Protein AF-A0A7X7RFM9-F1 (afdb_monomer_lite)

Foldseek 3Di:
DDPPPPCPVVVVVVVVVVVVVVVVCVVPPDDDDDPVNVVVVVVVVVDDD

Structure (mmCIF, N/CA/C/O backbone):
data_AF-A0A7X7RFM9-F1
#
_entry.id   AF-A0A7X7RFM9-F1
#
loop_
_atom_site.group_PDB
_atom_site.id
_atom_site.type_symbol
_atom_site.label_atom_id
_atom_site.label_alt_id
_atom_site.label_comp_id
_atom_site.label_asym_id
_atom_site.label_entity_id
_atom_site.label_seq_id
_atom_site.pdbx_PDB_ins_code
_atom_site.Cartn_x
_atom_site.Cartn_y
_atom_site.Cartn_z
_atom_site.occupancy
_atom_site.B_iso_or_equiv
_atom_site.auth_seq_id
_atom_site.auth_comp_id
_atom_site.auth_asym_id
_atom_site.auth_atom_id
_atom_site.pdbx_PDB_model_num
ATOM 1 N N . ALA A 1 1 ? -5.037 -16.503 -35.782 1.00 48.78 1 ALA A N 1
ATOM 2 C CA . ALA A 1 1 ? -3.919 -15.685 -35.259 1.00 48.78 1 ALA A CA 1
ATOM 3 C C . ALA A 1 1 ? -4.214 -15.314 -33.804 1.00 48.78 1 ALA A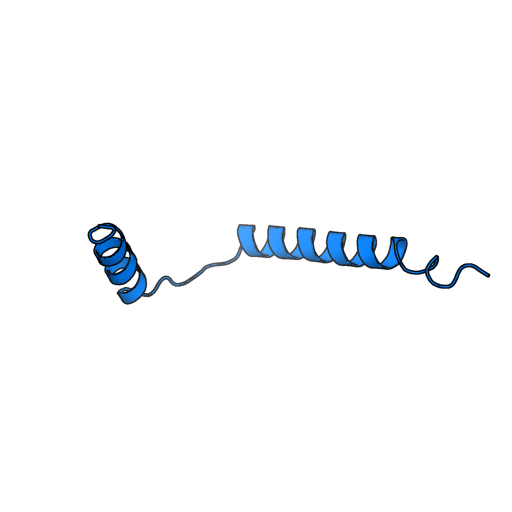 C 1
ATOM 5 O O . ALA A 1 1 ? -5.357 -14.992 -33.508 1.00 48.78 1 ALA A O 1
ATOM 6 N N . LYS A 1 2 ? -3.253 -15.452 -32.878 1.00 47.94 2 LYS A N 1
ATOM 7 C CA . LYS A 1 2 ? -3.466 -15.236 -31.429 1.00 47.94 2 LYS A CA 1
ATOM 8 C C . LYS A 1 2 ? -3.895 -13.786 -31.149 1.00 47.94 2 LYS A C 1
ATOM 10 O O . LYS A 1 2 ? -3.075 -12.885 -31.249 1.00 47.94 2 LYS A O 1
ATOM 15 N N . LEU A 1 3 ? -5.154 -13.581 -30.759 1.00 61.62 3 LEU A N 1
ATOM 16 C CA . LEU A 1 3 ? -5.744 -12.257 -30.517 1.00 61.62 3 LEU A CA 1
ATOM 17 C C . LEU A 1 3 ? -5.573 -11.696 -29.091 1.00 61.62 3 LEU A C 1
ATOM 19 O O . LEU A 1 3 ? -6.054 -10.605 -28.834 1.00 61.62 3 LEU A O 1
ATOM 23 N N . TYR A 1 4 ? -4.859 -12.350 -28.164 1.00 60.62 4 TYR A N 1
ATOM 24 C CA . TYR A 1 4 ? -4.704 -11.826 -26.786 1.00 60.62 4 TYR A CA 1
ATOM 25 C C . TYR A 1 4 ? -3.309 -12.041 -26.171 1.00 60.62 4 TYR A C 1
ATOM 27 O O . TYR A 1 4 ? -3.157 -12.167 -24.959 1.00 60.62 4 TYR A O 1
ATOM 35 N N . GLY A 1 5 ? -2.262 -12.100 -26.999 1.00 62.00 5 GLY A N 1
ATOM 36 C CA . GLY A 1 5 ? -0.901 -12.443 -26.555 1.00 62.00 5 GLY A CA 1
ATOM 37 C C . GLY A 1 5 ? -0.020 -11.282 -26.073 1.00 62.00 5 GLY A C 1
ATOM 38 O O . GLY A 1 5 ? 1.113 -11.528 -25.680 1.00 62.00 5 GLY A O 1
ATOM 39 N N . GLY A 1 6 ? -0.492 -10.032 -26.126 1.00 65.88 6 GLY A N 1
ATOM 40 C CA . GLY A 1 6 ? 0.372 -8.851 -25.957 1.00 65.88 6 GLY A CA 1
ATOM 41 C C . GLY A 1 6 ? 0.374 -8.203 -24.571 1.00 65.88 6 GLY A C 1
ATOM 42 O O . GLY A 1 6 ? 1.216 -7.354 -24.296 1.00 65.88 6 GLY A O 1
ATOM 43 N N . ASP A 1 7 ? -0.559 -8.572 -23.689 1.00 69.88 7 ASP A N 1
ATOM 44 C CA . ASP A 1 7 ? -0.903 -7.717 -22.543 1.00 69.88 7 ASP A CA 1
ATOM 45 C C . ASP A 1 7 ? -0.576 -8.321 -21.163 1.00 69.88 7 ASP A C 1
ATOM 47 O O . ASP A 1 7 ? -0.766 -7.703 -20.117 1.00 69.88 7 ASP A O 1
ATOM 51 N N . VAL A 1 8 ? -0.021 -9.535 -21.120 1.00 81.75 8 VAL A N 1
ATOM 52 C CA . VAL A 1 8 ? 0.343 -10.183 -19.846 1.00 81.75 8 VAL A CA 1
ATOM 53 C C . VAL A 1 8 ? 1.504 -9.446 -19.178 1.00 81.75 8 VAL A C 1
ATOM 55 O O . VAL A 1 8 ? 1.426 -9.107 -17.997 1.00 81.75 8 VAL A O 1
ATOM 58 N N . THR A 1 9 ? 2.548 -9.116 -19.940 1.00 84.50 9 THR A N 1
ATOM 59 C CA . THR A 1 9 ? 3.720 -8.386 -19.435 1.00 84.50 9 THR A CA 1
ATOM 60 C C . THR A 1 9 ? 3.345 -6.989 -18.939 1.00 84.50 9 THR A C 1
ATOM 62 O O . THR A 1 9 ? 3.806 -6.545 -17.884 1.00 84.50 9 THR A O 1
ATOM 65 N N . ARG A 1 10 ? 2.454 -6.290 -19.657 1.00 87.81 10 ARG A N 1
ATOM 66 C CA . ARG A 1 10 ? 1.963 -4.966 -19.251 1.00 87.81 10 ARG A CA 1
ATOM 67 C C . ARG A 1 10 ? 1.091 -5.068 -17.998 1.00 87.81 10 ARG A C 1
ATOM 69 O O . ARG A 1 10 ? 1.324 -4.309 -17.056 1.00 87.81 10 ARG A O 1
ATOM 76 N N . LYS A 1 11 ? 0.179 -6.045 -17.923 1.00 89.38 11 LYS A N 1
ATOM 77 C CA . LYS A 1 11 ? -0.619 -6.326 -16.716 1.00 89.38 11 LYS A CA 1
ATOM 78 C C . LYS A 1 11 ? 0.266 -6.610 -15.499 1.00 89.38 11 LYS A C 1
ATOM 80 O O . LYS A 1 11 ? 0.057 -6.013 -14.445 1.00 89.38 11 LYS A O 1
ATOM 85 N N . GLN A 1 12 ? 1.294 -7.446 -15.643 1.00 91.25 12 GLN A N 1
ATOM 86 C CA . GLN A 1 12 ? 2.244 -7.734 -14.562 1.00 91.25 12 GLN A CA 1
ATOM 87 C C . GLN A 1 12 ? 2.997 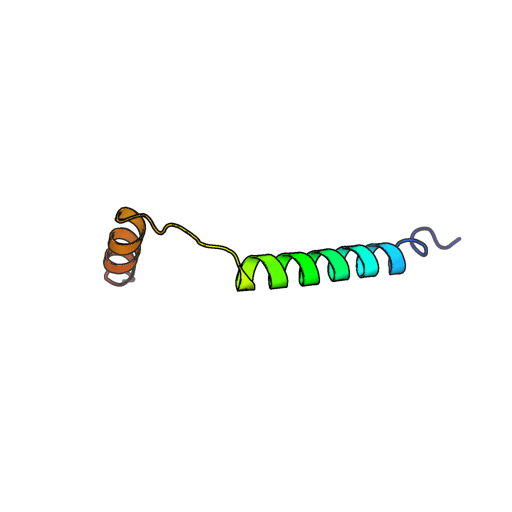-6.476 -14.105 1.00 91.25 12 GLN A C 1
ATOM 89 O O . GLN A 1 12 ? 3.100 -6.224 -12.903 1.00 91.25 12 GLN A O 1
ATOM 94 N N . LYS A 1 13 ? 3.463 -5.638 -15.042 1.00 92.56 13 LYS A N 1
ATOM 95 C CA . LYS A 1 13 ? 4.141 -4.370 -14.724 1.00 92.56 13 LYS A CA 1
ATOM 96 C C . LYS A 1 13 ? 3.235 -3.407 -13.948 1.00 92.56 13 LYS A C 1
ATOM 98 O O . LYS A 1 13 ? 3.700 -2.767 -13.006 1.00 92.56 13 LYS A O 1
ATOM 103 N N . VAL A 1 14 ? 1.954 -3.316 -14.310 1.00 94.31 14 VAL A N 1
ATOM 104 C CA . VAL A 1 14 ? 0.966 -2.486 -13.597 1.00 94.31 14 VAL A CA 1
ATOM 105 C C . VAL A 1 14 ? 0.725 -3.014 -12.185 1.00 94.31 14 VAL A C 1
ATOM 107 O O . VAL A 1 14 ? 0.814 -2.248 -11.226 1.00 94.31 14 VAL A O 1
ATOM 110 N N . LEU A 1 15 ? 0.491 -4.319 -12.036 1.00 94.50 15 LEU A N 1
ATOM 111 C CA . LEU A 1 15 ? 0.253 -4.939 -10.730 1.00 94.50 15 LEU A CA 1
ATOM 112 C C . LEU A 1 15 ? 1.460 -4.794 -9.794 1.00 94.50 15 LEU A C 1
ATOM 114 O O . LEU A 1 15 ? 1.281 -4.509 -8.610 1.00 94.50 15 LEU A O 1
ATOM 118 N N . LYS A 1 16 ? 2.686 -4.917 -10.321 1.00 95.12 16 LYS A N 1
ATOM 119 C CA . LYS A 1 16 ? 3.915 -4.700 -9.545 1.00 95.12 16 LYS A CA 1
ATOM 120 C C . LYS A 1 16 ? 3.988 -3.270 -9.000 1.00 95.12 16 LYS A C 1
ATOM 122 O O . LYS A 1 16 ? 4.152 -3.091 -7.796 1.00 95.12 16 LYS A O 1
ATOM 127 N N . LYS A 1 17 ? 3.749 -2.266 -9.853 1.00 95.94 17 LYS A N 1
ATOM 128 C CA . LYS A 1 17 ? 3.715 -0.850 -9.444 1.00 95.94 17 LYS A CA 1
ATOM 129 C C . LYS A 1 17 ? 2.625 -0.565 -8.410 1.00 95.94 17 LYS A C 1
ATOM 131 O O . LYS A 1 17 ? 2.869 0.145 -7.440 1.00 95.94 17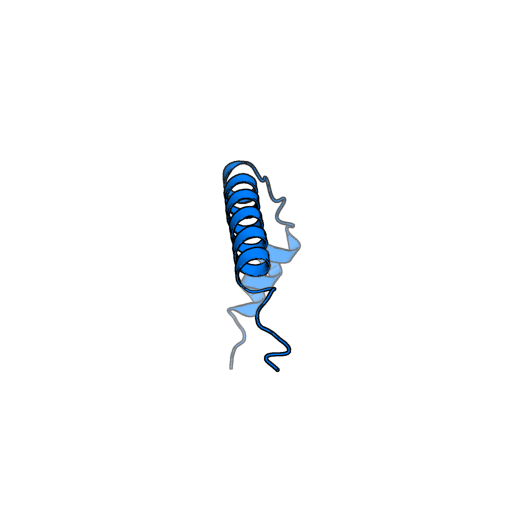 LYS A O 1
ATOM 136 N N . GLN A 1 18 ? 1.431 -1.134 -8.585 1.00 96.06 18 GLN A N 1
ATOM 137 C CA . GLN A 1 18 ? 0.342 -0.986 -7.615 1.00 96.06 18 GLN A CA 1
ATOM 138 C C . GLN A 1 18 ? 0.695 -1.609 -6.261 1.00 96.06 18 GLN A C 1
ATOM 140 O O . GLN A 1 18 ? 0.408 -1.014 -5.224 1.00 96.06 18 GLN A O 1
ATOM 145 N N . LYS A 1 19 ? 1.330 -2.788 -6.254 1.00 96.00 19 LYS A N 1
ATOM 146 C CA . LYS A 1 19 ? 1.757 -3.465 -5.023 1.00 96.00 19 LYS A CA 1
ATOM 147 C C . LYS A 1 19 ? 2.804 -2.645 -4.268 1.00 96.00 19 LYS A C 1
ATOM 149 O O . LYS A 1 19 ? 2.670 -2.466 -3.061 1.00 96.00 19 LYS A O 1
ATOM 154 N N . GLU A 1 20 ? 3.800 -2.118 -4.973 1.00 96.00 20 GLU A N 1
ATOM 155 C CA . GLU A 1 20 ? 4.834 -1.243 -4.401 1.00 96.00 20 GLU A CA 1
ATOM 156 C C . GLU A 1 20 ? 4.230 0.060 -3.855 1.00 96.00 20 GLU A C 1
ATOM 158 O O . GLU A 1 20 ? 4.491 0.428 -2.710 1.00 96.00 20 GLU A O 1
ATOM 163 N N . GLY A 1 21 ? 3.342 0.704 -4.621 1.00 95.44 21 GLY A N 1
ATOM 164 C CA . GLY A 1 21 ? 2.629 1.907 -4.183 1.00 95.44 21 GLY A CA 1
ATOM 165 C C . GLY A 1 21 ? 1.773 1.668 -2.937 1.00 95.44 21 GLY A C 1
ATOM 166 O O . GLY A 1 21 ? 1.842 2.442 -1.985 1.00 95.44 21 GLY A O 1
ATOM 167 N N . LYS A 1 22 ? 1.024 0.558 -2.888 1.00 94.44 22 LYS A N 1
ATOM 168 C CA . LYS A 1 22 ? 0.239 0.168 -1.704 1.00 94.44 22 LYS A CA 1
ATOM 169 C C . LYS A 1 22 ? 1.117 -0.139 -0.493 1.00 94.44 22 LYS A C 1
ATOM 171 O O . LYS A 1 22 ? 0.747 0.242 0.613 1.00 94.44 22 LYS A O 1
ATOM 176 N N . LYS A 1 23 ? 2.271 -0.788 -0.682 1.00 93.38 23 LYS A N 1
ATOM 177 C CA . LYS A 1 23 ? 3.222 -1.050 0.409 1.00 93.38 23 LYS A CA 1
ATOM 178 C C . LYS A 1 23 ? 3.708 0.263 1.026 1.00 93.38 23 LYS A C 1
ATOM 180 O O . LYS A 1 23 ? 3.609 0.430 2.235 1.00 93.38 23 LYS A O 1
ATOM 185 N N . ARG A 1 24 ? 4.104 1.224 0.188 1.00 92.25 24 ARG A N 1
ATOM 186 C CA . ARG A 1 24 ? 4.518 2.559 0.637 1.00 92.25 24 ARG A CA 1
ATOM 187 C C . ARG A 1 24 ? 3.388 3.311 1.346 1.00 92.25 24 ARG A C 1
ATOM 189 O O . ARG A 1 24 ? 3.611 3.892 2.400 1.00 92.25 24 ARG A O 1
ATOM 196 N N . MET A 1 25 ? 2.164 3.273 0.813 1.00 91.69 25 MET A N 1
ATOM 197 C CA . MET A 1 25 ? 1.008 3.888 1.482 1.00 91.69 25 MET A CA 1
ATOM 198 C C . MET A 1 25 ? 0.702 3.240 2.836 1.00 91.69 25 MET A C 1
ATOM 200 O O . MET A 1 25 ? 0.234 3.927 3.728 1.00 91.69 25 MET A O 1
ATOM 204 N N . LYS A 1 26 ? 0.981 1.945 3.016 1.00 88.31 26 LYS A N 1
ATOM 205 C CA . LYS A 1 26 ? 0.824 1.271 4.311 1.00 88.31 26 LYS A CA 1
ATOM 206 C C . LYS A 1 26 ? 1.915 1.661 5.315 1.00 88.31 26 LYS A C 1
ATOM 208 O O . LYS A 1 26 ? 1.627 1.736 6.499 1.00 88.31 26 LYS A O 1
ATOM 213 N N . GLU A 1 27 ? 3.144 1.883 4.850 1.00 88.12 27 GLU A N 1
ATOM 214 C CA . GLU A 1 27 ? 4.278 2.283 5.701 1.00 88.12 27 GLU A CA 1
ATOM 215 C C . GLU A 1 27 ? 4.136 3.719 6.230 1.00 88.12 27 GLU A C 1
ATOM 217 O O . GLU A 1 27 ? 4.496 3.978 7.373 1.00 88.12 27 GLU A O 1
ATOM 222 N N . PHE A 1 28 ? 3.594 4.639 5.423 1.00 86.19 28 PHE A N 1
ATOM 223 C CA . PHE A 1 28 ? 3.537 6.072 5.761 1.00 86.19 28 PHE A CA 1
ATOM 224 C C . 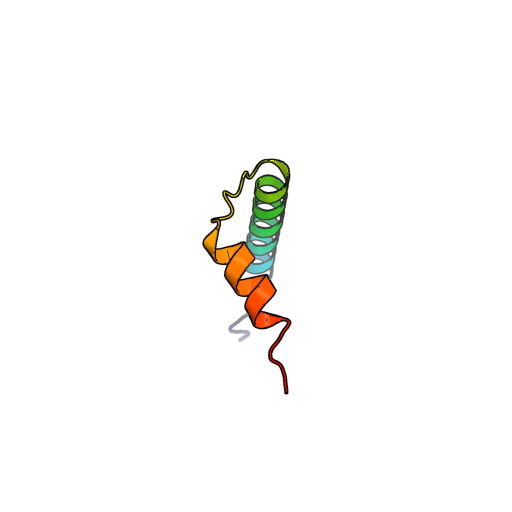PHE A 1 28 ? 2.121 6.643 5.920 1.00 86.19 28 PHE A C 1
ATOM 226 O O . PHE A 1 28 ? 1.963 7.794 6.322 1.00 86.19 28 PHE A O 1
ATOM 233 N N . GLY A 1 29 ? 1.083 5.893 5.556 1.00 84.31 29 GLY A N 1
ATOM 234 C CA . GLY A 1 29 ? -0.293 6.378 5.575 1.00 84.31 29 GLY A CA 1
ATOM 235 C C . GLY A 1 29 ? -0.844 6.458 6.991 1.00 84.31 29 GLY A C 1
ATOM 236 O O . GLY A 1 29 ? -0.952 5.448 7.679 1.00 84.31 29 GLY A O 1
ATOM 237 N N . SER A 1 30 ? -1.255 7.656 7.398 1.00 81.50 30 SER A N 1
ATOM 238 C CA . SER A 1 30 ? -2.108 7.846 8.568 1.00 81.50 30 SER A CA 1
ATOM 239 C C . SER A 1 30 ? -3.568 7.765 8.131 1.00 81.50 30 SER A C 1
ATOM 241 O O . SER A 1 30 ? -3.974 8.446 7.187 1.00 81.50 30 SER A O 1
ATOM 243 N N . VAL A 1 31 ? -4.357 6.917 8.790 1.00 83.94 31 VAL A N 1
ATOM 244 C CA . VAL A 1 31 ? -5.806 6.836 8.579 1.00 83.94 31 VAL A CA 1
ATOM 245 C C . VAL A 1 31 ? -6.485 7.332 9.844 1.00 83.94 31 VAL A C 1
ATOM 247 O O . VAL A 1 31 ? -6.260 6.796 10.926 1.00 83.94 31 VAL A O 1
ATOM 250 N N . ASN A 1 32 ? -7.326 8.353 9.701 1.00 85.31 32 ASN A N 1
ATOM 251 C CA . ASN A 1 32 ? -8.164 8.824 10.793 1.00 85.31 32 ASN A CA 1
ATOM 252 C C . ASN A 1 32 ? -9.374 7.892 10.934 1.00 85.31 32 ASN A C 1
ATOM 254 O O . ASN A 1 32 ? -10.170 7.773 9.999 1.00 85.31 32 ASN A O 1
ATOM 258 N N . VAL A 1 33 ? -9.505 7.218 12.077 1.00 85.94 33 VAL A N 1
ATOM 259 C CA . VAL A 1 33 ? -10.637 6.324 12.349 1.00 85.94 33 VAL A CA 1
ATOM 260 C C . VAL A 1 33 ? -11.727 7.121 13.069 1.00 85.94 33 VAL A C 1
ATOM 262 O O . VAL A 1 33 ? -11.496 7.580 14.188 1.00 85.94 33 VAL A O 1
ATOM 265 N N . PRO A 1 34 ? -12.919 7.299 12.469 1.00 88.69 34 PRO A N 1
ATOM 266 C CA . PRO A 1 34 ? -13.990 8.049 13.109 1.00 88.69 34 PRO A CA 1
ATOM 267 C C . PRO A 1 34 ? -14.567 7.279 14.304 1.00 88.69 34 PRO A C 1
ATOM 269 O O . PRO A 1 34 ? -14.674 6.053 14.284 1.00 88.69 34 PRO A O 1
ATOM 272 N N . GLN A 1 35 ? -15.023 8.002 15.329 1.00 83.44 35 GLN A N 1
ATOM 273 C CA . GLN A 1 35 ? -15.603 7.415 16.546 1.00 83.44 35 GLN A CA 1
ATOM 274 C C . GLN A 1 35 ? -16.826 6.523 16.265 1.00 83.44 35 GLN A C 1
ATOM 276 O O . GLN A 1 35 ? -17.033 5.505 16.925 1.00 83.44 35 GLN A O 1
ATOM 281 N N . SER A 1 36 ? -17.609 6.861 15.237 1.00 85.06 36 SER A N 1
ATOM 282 C CA . SER A 1 36 ? -18.750 6.063 14.781 1.00 85.06 36 SER A CA 1
ATOM 283 C C . SER A 1 36 ? -18.357 4.661 14.299 1.00 85.06 36 SER A C 1
ATOM 285 O O . SER A 1 36 ? -19.140 3.730 14.481 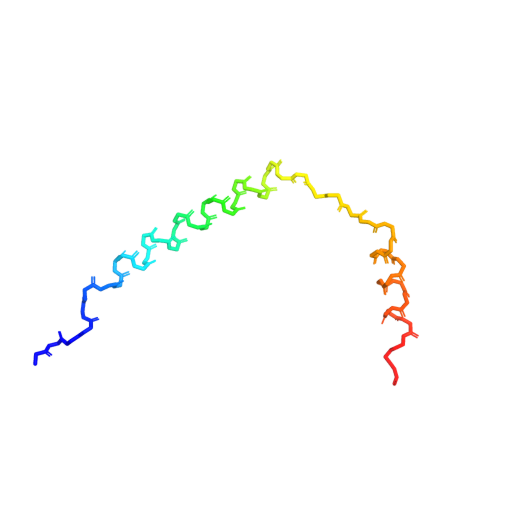1.00 85.06 36 SER A O 1
ATOM 287 N N . ALA A 1 37 ? -17.149 4.478 13.749 1.00 85.50 37 ALA A N 1
ATOM 288 C CA . ALA A 1 37 ? -16.674 3.172 13.290 1.00 85.50 37 ALA A CA 1
ATOM 289 C C . ALA A 1 37 ? -16.441 2.204 14.460 1.00 85.50 37 ALA A C 1
ATOM 291 O O . ALA A 1 37 ? -16.791 1.032 14.362 1.00 85.50 37 ALA A O 1
ATOM 292 N N . PHE A 1 38 ? -15.935 2.694 15.596 1.00 83.69 38 PHE A N 1
ATOM 293 C CA . PHE A 1 38 ? -15.773 1.875 16.803 1.00 83.69 38 PHE A CA 1
ATOM 294 C C . PHE A 1 38 ? -17.123 1.421 17.364 1.00 83.69 38 PHE A C 1
ATOM 296 O O . PHE A 1 38 ? -17.298 0.252 17.699 1.00 83.69 38 PHE A O 1
ATOM 303 N N . ILE A 1 39 ? -18.103 2.329 17.408 1.00 86.44 39 ILE A N 1
ATOM 304 C CA . ILE A 1 39 ? -19.461 2.021 17.875 1.00 86.44 39 ILE A CA 1
ATOM 305 C C . ILE A 1 39 ? -20.134 0.996 16.949 1.00 86.44 39 ILE A C 1
ATOM 307 O O . ILE A 1 39 ? -20.837 0.112 17.432 1.00 86.44 39 ILE A O 1
ATOM 311 N N . ALA A 1 40 ? -19.910 1.086 15.635 1.00 85.69 40 ALA A N 1
ATOM 312 C CA . ALA A 1 40 ? -20.449 0.133 14.668 1.00 85.69 40 ALA A CA 1
ATOM 313 C C . ALA A 1 40 ? -19.877 -1.281 14.858 1.00 85.69 40 ALA A C 1
ATOM 315 O O . ALA A 1 40 ? -20.645 -2.240 14.858 1.00 85.69 40 ALA A O 1
ATOM 316 N N . VAL A 1 41 ? -18.565 -1.415 15.087 1.00 85.75 41 VAL A N 1
ATOM 317 C CA . VAL A 1 41 ? -17.928 -2.719 15.351 1.00 85.75 41 VAL A CA 1
ATOM 318 C C . VAL A 1 41 ? -18.462 -3.340 16.644 1.00 85.75 41 VAL A C 1
ATOM 320 O O . VAL A 1 41 ? -18.869 -4.495 16.636 1.00 85.75 41 VAL A O 1
ATOM 323 N N . LEU A 1 42 ? -18.546 -2.564 17.730 1.00 82.25 42 LEU A N 1
ATOM 324 C CA . LEU A 1 42 ? -19.040 -3.047 19.029 1.00 82.25 42 LEU A CA 1
ATOM 325 C C . LEU A 1 42 ? -20.523 -3.456 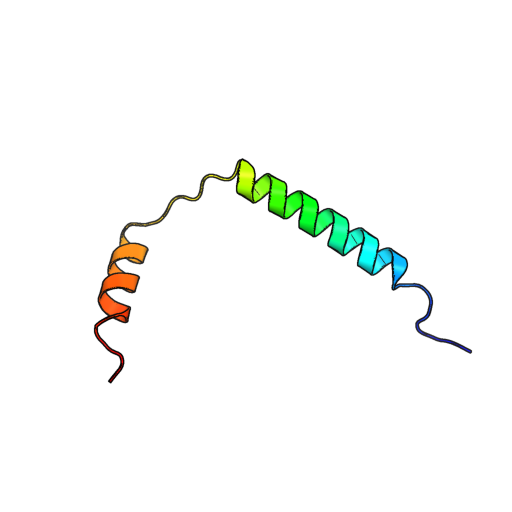19.000 1.00 82.25 42 LEU A C 1
ATOM 327 O O . LEU A 1 42 ? -20.937 -4.373 19.712 1.00 82.25 42 LEU A O 1
ATOM 331 N N . LYS A 1 43 ? -21.333 -2.790 18.170 1.00 78.50 43 LYS A N 1
ATOM 332 C CA . LYS A 1 43 ? -22.740 -3.155 17.957 1.00 78.50 43 LYS A CA 1
ATOM 333 C C . LYS A 1 43 ? -22.883 -4.368 17.033 1.00 78.50 43 LYS A C 1
ATOM 335 O O . LYS A 1 43 ? -23.724 -5.217 17.300 1.00 78.50 43 LYS A O 1
ATOM 340 N N . GLY A 1 44 ? -22.053 -4.468 15.993 1.00 66.88 44 GLY A N 1
ATOM 341 C CA . GLY A 1 44 ? -22.082 -5.558 15.012 1.00 66.88 44 GLY A CA 1
ATOM 342 C C . GLY A 1 44 ? -21.621 -6.914 15.555 1.00 66.88 44 GLY A C 1
ATOM 343 O O . GLY A 1 44 ? -22.055 -7.937 15.049 1.00 66.88 44 GLY A O 1
ATOM 344 N N . THR A 1 45 ? -20.806 -6.949 16.614 1.00 59.25 45 THR A N 1
ATOM 345 C CA . THR A 1 45 ? -20.379 -8.205 17.268 1.00 59.25 45 THR A CA 1
ATOM 346 C C . THR A 1 45 ? -21.376 -8.745 18.296 1.00 59.25 45 THR A C 1
ATOM 348 O O . THR A 1 45 ? -21.167 -9.832 18.823 1.00 59.25 45 THR A O 1
ATOM 351 N N . SER A 1 46 ? -22.435 -7.994 18.616 1.00 59.06 46 SER A N 1
ATOM 352 C CA . SER A 1 46 ? -23.441 -8.374 19.625 1.00 59.06 46 SER A CA 1
ATOM 353 C C . SER A 1 46 ? -24.772 -8.831 19.008 1.00 59.06 46 SER A C 1
ATOM 355 O O . SER A 1 46 ? -25.773 -8.924 19.713 1.00 59.06 46 SER A O 1
ATOM 357 N N . GLY A 1 47 ? -24.804 -9.088 17.697 1.00 59.53 47 GLY A N 1
ATOM 358 C CA . GLY A 1 47 ? -26.033 -9.387 16.964 1.00 59.53 47 GLY A CA 1
ATOM 359 C C . GLY A 1 47 ? -25.794 -10.169 15.677 1.00 59.53 47 GLY A C 1
ATOM 360 O O . GLY A 1 47 ? -26.173 -9.703 14.611 1.00 59.53 47 GLY A O 1
ATOM 361 N N . GLU A 1 48 ? -25.177 -11.345 15.788 1.00 49.44 48 GLU A N 1
ATOM 362 C CA . GLU A 1 48 ? -25.421 -12.449 14.854 1.00 49.44 48 GLU A CA 1
ATOM 363 C C . GLU A 1 48 ? -26.059 -13.593 15.653 1.00 49.44 48 GLU A C 1
ATOM 365 O O . GLU A 1 48 ? -25.384 -14.417 16.273 1.00 49.44 48 GLU A O 1
ATOM 370 N N . GLY A 1 49 ? -27.390 -13.545 15.687 1.00 42.88 49 GLY A N 1
ATOM 371 C CA . GLY A 1 49 ? -28.319 -14.650 15.883 1.00 42.88 49 GLY A CA 1
ATOM 372 C C . GLY A 1 49 ? -29.374 -14.529 14.794 1.00 42.88 49 GLY A C 1
ATOM 373 O O . GLY A 1 49 ? -29.776 -13.372 14.526 1.00 42.88 49 GLY A O 1
#

pLDDT: mean 80.51, std 14.77, range [42.88, 96.06]

Sequence (49 aa):
AKLYGGDVTRKQKVLKKQKEGKKRMKEFGSVNVPQSAFIAVLKGTSGEG

Radius of gyration: 20.42 Å; chains: 1; bounding box: 33×24×55 Å

Secondary structure (DSSP, 8-state):
--TT-SSHHHHHHHHHHHHHHHHHHHHH---PPPHHHHHHHHHHTT---